Protein AF-S3C5D9-F1 (afdb_monomer_lite)

Structure (mmCIF, N/CA/C/O backbone):
data_AF-S3C5D9-F1
#
_entry.id   AF-S3C5D9-F1
#
loop_
_atom_site.group_PDB
_atom_site.id
_atom_site.type_symbol
_atom_site.label_atom_id
_atom_site.label_alt_id
_atom_site.label_comp_id
_atom_site.label_asym_id
_atom_site.label_entity_id
_atom_site.label_seq_id
_atom_site.pdbx_PDB_ins_code
_atom_site.Cartn_x
_atom_site.Cartn_y
_atom_site.Cartn_z
_atom_site.occupancy
_atom_site.B_iso_or_equiv
_atom_site.auth_seq_id
_atom_site.auth_comp_id
_atom_site.auth_asym_id
_atom_site.auth_atom_id
_atom_site.pdbx_PDB_model_num
ATOM 1 N N . MET A 1 1 ? -3.185 76.788 -47.239 1.00 41.72 1 MET A N 1
ATOM 2 C CA . MET A 1 1 ? -4.385 75.960 -47.466 1.00 41.72 1 MET A CA 1
ATOM 3 C C . MET A 1 1 ? -4.204 74.648 -46.713 1.00 41.72 1 MET A C 1
ATOM 5 O O . MET A 1 1 ? -3.206 73.985 -46.943 1.00 41.72 1 MET A O 1
ATOM 9 N N . SER A 1 2 ? -5.136 74.390 -45.791 1.00 41.38 2 SER A N 1
ATOM 10 C CA . SER A 1 2 ? -5.616 73.107 -45.239 1.00 41.38 2 SER A CA 1
ATOM 11 C C . SER A 1 2 ? -4.658 72.068 -44.625 1.00 41.38 2 SER A C 1
ATOM 13 O O . SER A 1 2 ? -4.027 71.279 -45.313 1.00 41.38 2 SER A O 1
ATOM 15 N N . GLU A 1 3 ? -4.630 72.089 -43.289 1.00 39.53 3 GLU A N 1
ATOM 16 C CA . GLU A 1 3 ? -5.028 71.038 -42.323 1.00 39.53 3 GLU A CA 1
ATOM 17 C C . GLU A 1 3 ? -5.082 69.544 -42.728 1.00 39.53 3 GLU A C 1
ATOM 19 O O . GLU A 1 3 ? -5.762 69.183 -43.687 1.00 39.53 3 GLU A O 1
ATOM 24 N N . SER A 1 4 ? -4.467 68.682 -41.896 1.00 43.12 4 SER A N 1
ATOM 25 C CA . SER A 1 4 ? -4.932 67.354 -41.393 1.00 43.12 4 SER A CA 1
ATOM 26 C C . SER A 1 4 ? -3.749 66.689 -40.647 1.00 43.12 4 SER A C 1
ATOM 28 O O . SER A 1 4 ? -2.695 66.529 -41.249 1.00 43.12 4 SER A O 1
ATOM 30 N N . ALA A 1 5 ? -3.693 66.480 -39.323 1.00 43.59 5 ALA A N 1
ATOM 31 C CA . ALA A 1 5 ? -4.531 65.767 -38.340 1.00 43.59 5 ALA A CA 1
ATOM 32 C C . ALA A 1 5 ? -4.091 64.301 -38.085 1.00 43.59 5 ALA A C 1
ATOM 34 O O . ALA A 1 5 ? -4.042 63.504 -39.013 1.00 43.59 5 ALA A O 1
ATOM 35 N N . ALA A 1 6 ? -3.886 63.994 -36.786 1.00 45.84 6 ALA A N 1
ATOM 36 C CA . ALA A 1 6 ? -3.817 62.681 -36.107 1.00 45.84 6 ALA A CA 1
ATOM 37 C C . ALA A 1 6 ? -2.672 61.721 -36.508 1.00 45.84 6 ALA A C 1
ATOM 39 O O . ALA A 1 6 ? -2.279 61.640 -37.656 1.00 45.84 6 ALA A O 1
ATOM 40 N N . GLY A 1 7 ? -2.062 60.905 -35.651 1.00 30.77 7 GLY A N 1
ATOM 41 C CA . GLY A 1 7 ? -2.293 60.456 -34.278 1.00 30.77 7 GLY A CA 1
ATOM 42 C C . GLY A 1 7 ? -1.373 59.229 -34.095 1.00 30.77 7 GLY A C 1
ATOM 43 O O . GLY A 1 7 ? -1.225 58.432 -35.009 1.00 30.77 7 GLY A O 1
ATOM 44 N N . SER A 1 8 ? -0.595 59.159 -33.017 1.00 36.56 8 SER A N 1
ATOM 45 C CA . SER A 1 8 ? -0.829 58.234 -31.897 1.00 36.56 8 SER A CA 1
ATOM 46 C C . SER A 1 8 ? -0.178 56.841 -32.019 1.00 36.56 8 SER A C 1
ATOM 48 O O . SER A 1 8 ? -0.504 56.050 -32.891 1.00 36.56 8 SER A O 1
ATOM 50 N N . THR A 1 9 ? 0.617 56.535 -30.985 1.00 37.47 9 THR A N 1
ATOM 51 C CA . THR A 1 9 ? 0.796 55.210 -30.360 1.00 37.47 9 THR A CA 1
ATOM 52 C C . THR A 1 9 ? 1.701 54.177 -31.034 1.00 37.47 9 THR A C 1
ATOM 54 O O . THR A 1 9 ? 1.520 53.792 -32.180 1.00 37.47 9 THR A O 1
ATOM 57 N N . GLY A 1 10 ? 2.606 53.599 -30.233 1.00 39.44 10 GLY A N 1
ATOM 58 C CA . GLY A 1 10 ? 3.139 52.268 -30.529 1.00 39.44 10 GLY A CA 1
ATOM 59 C C . GLY A 1 10 ? 4.477 51.939 -29.889 1.00 39.44 10 GLY A C 1
ATOM 60 O O . GLY A 1 10 ? 5.480 51.830 -30.580 1.00 39.44 10 GLY A O 1
ATOM 61 N N . SER A 1 11 ? 4.484 51.765 -28.570 1.00 44.03 11 SER A N 1
ATOM 62 C CA . SER A 1 11 ? 5.636 51.313 -27.786 1.00 44.03 11 SER A CA 1
ATOM 63 C C . SER A 1 11 ? 6.253 50.002 -28.309 1.00 44.03 11 SER A C 1
ATOM 65 O O . SER A 1 11 ? 5.549 49.079 -28.726 1.00 44.03 11 SER A O 1
ATOM 67 N N . LYS A 1 12 ? 7.590 49.948 -28.230 1.00 45.62 12 LYS A N 1
ATOM 68 C CA . LYS A 1 12 ? 8.491 48.808 -28.460 1.00 45.62 12 LYS A CA 1
ATOM 69 C C . LYS A 1 12 ? 7.882 47.462 -28.051 1.00 45.62 12 LYS A C 1
ATOM 71 O O . LYS A 1 12 ? 7.562 47.247 -26.886 1.00 45.62 12 LYS A O 1
ATOM 76 N N . ARG A 1 13 ? 7.880 46.502 -28.979 1.00 48.72 13 ARG A N 1
ATOM 77 C CA . ARG A 1 13 ? 7.831 45.069 -28.658 1.00 48.72 13 ARG A CA 1
ATOM 78 C C . ARG A 1 13 ? 9.049 44.370 -29.248 1.00 48.72 13 ARG A C 1
ATOM 80 O O . ARG A 1 13 ? 9.101 44.054 -30.429 1.00 48.72 13 ARG A O 1
ATOM 87 N N . THR A 1 14 ? 10.033 44.148 -28.385 1.00 45.72 14 THR A N 1
ATOM 88 C CA . THR A 1 14 ? 11.105 43.169 -28.556 1.00 45.72 14 THR A CA 1
ATOM 89 C C . THR A 1 14 ? 10.507 41.774 -28.389 1.00 45.72 14 THR A C 1
ATOM 91 O O . THR A 1 14 ? 10.255 41.332 -27.270 1.00 45.72 14 THR A O 1
ATOM 94 N N . GLY A 1 15 ? 10.233 41.101 -29.502 1.00 40.34 15 GLY A N 1
ATOM 95 C CA . GLY A 1 15 ? 9.912 39.678 -29.528 1.00 40.34 15 GLY A CA 1
ATOM 96 C C . GLY A 1 15 ? 11.147 38.900 -29.953 1.00 40.34 15 GLY A C 1
ATOM 97 O O . GLY A 1 15 ? 11.394 38.738 -31.142 1.00 40.34 15 GLY A O 1
ATOM 98 N N . THR A 1 16 ? 11.941 38.467 -28.980 1.00 41.00 16 THR A N 1
ATOM 99 C CA . THR A 1 16 ? 13.057 37.542 -29.179 1.00 41.00 16 THR A CA 1
ATOM 100 C C . THR A 1 16 ? 12.531 36.234 -29.763 1.00 41.00 16 THR A C 1
ATOM 102 O O . THR A 1 16 ? 11.788 35.502 -29.110 1.00 41.00 16 THR A O 1
ATOM 105 N N . SER A 1 17 ? 12.940 35.928 -30.993 1.00 49.22 17 SER A N 1
ATOM 106 C CA . SER A 1 17 ? 12.940 34.568 -31.523 1.00 49.22 17 SER A CA 1
ATOM 107 C C . SER A 1 17 ? 13.720 33.664 -30.576 1.00 49.22 17 SER A C 1
ATOM 109 O O . SER A 1 17 ? 14.857 33.987 -30.244 1.00 49.22 17 SER A O 1
ATOM 111 N N . THR A 1 18 ? 13.127 32.543 -30.164 1.00 45.75 18 THR A N 1
ATOM 112 C CA . THR A 1 18 ? 13.736 31.196 -30.131 1.00 45.75 18 THR A CA 1
ATOM 113 C C . THR A 1 18 ? 12.887 30.293 -29.241 1.00 45.75 18 THR A C 1
ATOM 115 O O . THR A 1 18 ? 12.944 30.370 -28.017 1.00 45.75 18 THR A O 1
ATOM 118 N N . LYS A 1 19 ? 12.145 29.373 -29.859 1.00 51.00 19 LYS A N 1
ATOM 119 C CA . LYS A 1 19 ? 11.916 28.050 -29.266 1.00 51.00 19 LYS A CA 1
ATOM 120 C C . LYS A 1 19 ? 11.652 27.017 -30.356 1.00 51.00 19 LYS A C 1
ATOM 122 O O . LYS A 1 19 ? 10.615 26.372 -30.418 1.00 51.00 19 LYS A O 1
ATOM 127 N N . GLY A 1 20 ? 12.648 26.851 -31.220 1.00 48.78 20 GLY A N 1
ATOM 128 C CA . GLY A 1 20 ? 12.958 25.508 -31.677 1.00 48.78 20 GLY A CA 1
ATOM 129 C C . GLY A 1 20 ? 13.677 24.823 -30.524 1.00 48.78 20 GLY A C 1
ATOM 130 O O . GLY A 1 20 ? 14.786 25.225 -30.187 1.00 48.78 20 GLY A O 1
ATOM 131 N N . ASN A 1 21 ? 13.050 23.836 -29.888 1.00 47.84 21 ASN A N 1
ATOM 132 C CA . ASN A 1 21 ? 13.839 22.813 -29.224 1.00 47.84 21 ASN A CA 1
ATOM 133 C C . ASN A 1 21 ? 13.192 21.439 -29.377 1.00 47.84 21 ASN A C 1
ATOM 135 O O . ASN A 1 21 ? 12.171 21.131 -28.769 1.00 47.84 21 ASN A O 1
ATOM 139 N N . ALA A 1 22 ? 13.842 20.668 -30.246 1.00 53.84 22 ALA A N 1
ATOM 140 C CA . ALA A 1 22 ? 14.078 19.242 -30.132 1.00 53.84 22 ALA A CA 1
ATOM 141 C C . ALA A 1 22 ? 12.862 18.351 -29.842 1.00 53.84 22 ALA A C 1
ATOM 143 O O . ALA A 1 22 ? 12.586 17.953 -28.714 1.00 53.84 22 ALA A O 1
ATOM 144 N N . ARG A 1 23 ? 12.259 17.878 -30.938 1.00 51.50 23 ARG A N 1
ATOM 145 C CA . ARG A 1 23 ? 11.859 16.470 -31.047 1.00 51.50 23 ARG A CA 1
ATOM 146 C C . ARG A 1 23 ? 13.091 15.610 -30.729 1.00 51.50 23 ARG A C 1
ATOM 148 O O . ARG A 1 23 ? 13.942 15.423 -31.591 1.00 51.50 23 ARG A O 1
ATOM 155 N N . GLY A 1 24 ? 13.214 15.163 -29.484 1.00 44.03 24 GLY A N 1
ATOM 156 C CA . GLY A 1 24 ? 14.293 14.296 -29.018 1.00 44.03 24 GLY A CA 1
ATOM 157 C C . GLY A 1 24 ? 13.712 13.073 -28.318 1.00 44.03 24 GLY A C 1
ATOM 158 O O . GLY A 1 24 ? 13.217 13.194 -27.207 1.00 44.03 24 GLY A O 1
ATOM 159 N N . ASN A 1 25 ? 13.752 11.925 -29.001 1.00 49.34 25 ASN A N 1
ATOM 160 C CA . ASN A 1 25 ? 13.511 10.566 -28.498 1.00 49.34 25 ASN A CA 1
ATOM 161 C C . ASN A 1 25 ? 12.375 10.386 -27.473 1.00 49.34 25 ASN A C 1
ATOM 163 O O . ASN A 1 25 ? 12.620 10.173 -26.289 1.00 49.34 25 ASN A O 1
ATOM 167 N N . ALA A 1 26 ? 11.135 10.303 -27.959 1.00 51.12 26 ALA A N 1
ATOM 168 C CA . ALA A 1 26 ? 10.033 9.657 -27.242 1.00 51.12 26 ALA A CA 1
ATOM 169 C C . ALA A 1 26 ? 10.187 8.120 -27.267 1.00 51.12 26 ALA A C 1
ATOM 171 O O . ALA A 1 26 ? 9.306 7.406 -27.732 1.00 51.12 26 ALA A O 1
ATOM 172 N N . ARG A 1 27 ? 11.343 7.605 -26.831 1.00 54.53 27 ARG A N 1
ATOM 173 C CA . ARG A 1 27 ? 11.468 6.196 -26.450 1.00 54.53 27 ARG A CA 1
ATOM 174 C C . ARG A 1 27 ? 10.963 6.100 -25.016 1.00 54.53 27 ARG A C 1
ATOM 176 O O . ARG A 1 27 ? 11.648 6.559 -24.109 1.00 54.53 27 ARG A O 1
ATOM 183 N N . GLU A 1 28 ? 9.716 5.655 -24.889 1.00 62.03 28 GLU A N 1
ATOM 184 C CA . GLU A 1 28 ? 9.128 4.952 -23.739 1.00 62.03 28 GLU A CA 1
ATOM 185 C C . GLU A 1 28 ? 9.770 5.282 -22.385 1.00 62.03 28 GLU A C 1
ATOM 187 O O . GLU A 1 28 ? 10.527 4.506 -21.807 1.00 62.03 28 GLU A O 1
ATOM 192 N N . LYS A 1 29 ? 9.481 6.476 -21.858 1.00 72.50 29 LYS A N 1
ATOM 193 C CA . LYS A 1 29 ? 9.665 6.715 -20.427 1.00 72.50 29 LYS A CA 1
ATOM 194 C C . LYS A 1 29 ? 8.452 6.102 -19.739 1.00 72.50 29 LYS A C 1
ATOM 196 O O . LYS A 1 29 ? 7.363 6.654 -19.875 1.00 72.50 29 LYS A O 1
ATOM 201 N N . GLY A 1 30 ? 8.657 4.986 -19.037 1.00 79.94 30 GLY A N 1
ATOM 202 C CA . GLY A 1 30 ? 7.652 4.403 -18.146 1.00 79.94 30 GLY A CA 1
ATOM 203 C C . GLY A 1 30 ? 7.104 5.433 -17.144 1.00 79.94 30 GLY A C 1
ATOM 204 O O . GLY A 1 30 ? 7.641 6.548 -17.031 1.00 79.94 30 GLY A O 1
ATOM 205 N N . PRO A 1 31 ? 6.033 5.102 -16.406 1.00 92.75 31 PRO A N 1
ATOM 206 C CA . PRO A 1 31 ? 5.331 6.058 -15.560 1.00 92.75 31 PRO A CA 1
ATOM 207 C C . PRO A 1 31 ? 6.265 6.707 -14.534 1.00 92.75 31 PRO A C 1
ATOM 209 O O . PRO A 1 31 ? 7.181 6.093 -13.977 1.00 92.75 31 PRO A O 1
ATOM 212 N N . GLY A 1 32 ? 6.008 7.982 -14.248 1.00 94.44 32 GLY A N 1
ATOM 213 C CA . GLY A 1 32 ? 6.684 8.669 -13.152 1.00 94.44 32 GLY A CA 1
ATOM 214 C C . GLY A 1 32 ? 6.241 8.112 -11.796 1.00 94.44 32 GLY A C 1
ATOM 215 O O . GLY A 1 32 ? 5.094 7.700 -11.640 1.00 94.44 32 GLY A O 1
ATOM 216 N N . THR A 1 33 ? 7.103 8.184 -10.777 1.00 95.38 33 THR A N 1
ATOM 217 C CA . THR A 1 33 ? 6.807 7.676 -9.422 1.00 95.38 33 THR A CA 1
ATOM 218 C C . THR A 1 33 ? 5.469 8.182 -8.877 1.00 95.38 33 THR A C 1
ATOM 220 O O . THR A 1 33 ? 4.693 7.413 -8.328 1.00 95.38 33 THR A O 1
ATOM 223 N N . ALA A 1 34 ? 5.148 9.466 -9.069 1.00 95.69 34 ALA A N 1
ATOM 224 C CA . ALA A 1 34 ? 3.887 10.043 -8.597 1.00 95.69 34 ALA A CA 1
ATOM 225 C C . ALA A 1 34 ? 2.640 9.429 -9.262 1.00 95.69 34 ALA A C 1
ATOM 227 O O . ALA A 1 34 ? 1.582 9.372 -8.640 1.00 95.69 34 ALA A O 1
ATOM 228 N N . GLN A 1 35 ? 2.754 8.990 -10.518 1.00 95.69 35 GLN A N 1
ATOM 229 C CA . GLN A 1 35 ? 1.682 8.274 -11.205 1.00 95.69 35 GLN A CA 1
ATOM 230 C C . GLN A 1 35 ? 1.509 6.883 -10.593 1.00 95.69 35 GLN A C 1
ATOM 232 O O . GLN A 1 35 ? 0.401 6.548 -10.198 1.00 95.69 35 GLN A O 1
ATOM 237 N N . VAL A 1 36 ? 2.607 6.149 -10.401 1.00 97.00 36 VAL A N 1
ATOM 238 C CA . VAL A 1 36 ? 2.596 4.812 -9.783 1.00 97.00 36 VAL A CA 1
ATOM 239 C C . VAL A 1 36 ? 2.010 4.840 -8.373 1.00 97.00 36 VAL A C 1
ATOM 241 O O . VAL A 1 36 ? 1.180 4.005 -8.039 1.00 97.00 36 VAL A O 1
ATOM 244 N N . LEU A 1 37 ? 2.369 5.836 -7.557 1.00 97.19 37 LEU A N 1
ATOM 245 C CA . LEU A 1 37 ? 1.821 5.992 -6.204 1.00 97.19 37 LEU A CA 1
ATOM 246 C C . LEU A 1 37 ? 0.301 6.201 -6.195 1.00 97.19 37 LEU A C 1
ATOM 248 O O . LEU A 1 37 ? -0.376 5.685 -5.308 1.00 97.19 37 LEU A O 1
ATOM 252 N N . ARG A 1 38 ? -0.240 6.965 -7.155 1.00 96.06 38 ARG A N 1
ATOM 253 C CA . ARG A 1 38 ? -1.694 7.141 -7.290 1.00 96.06 38 ARG A CA 1
ATOM 254 C C . ARG A 1 38 ? -2.364 5.857 -7.758 1.00 96.06 38 ARG A C 1
ATOM 256 O O . ARG A 1 38 ? -3.291 5.410 -7.097 1.00 96.06 38 ARG A O 1
ATOM 263 N N . SER A 1 39 ? -1.856 5.247 -8.826 1.00 95.56 39 SER A N 1
ATOM 264 C CA . SER A 1 39 ? -2.429 4.019 -9.380 1.00 95.56 39 SER A CA 1
ATOM 265 C C . SER A 1 39 ? -2.402 2.866 -8.374 1.00 95.56 39 SER A C 1
ATOM 267 O O . SER A 1 39 ? -3.375 2.135 -8.268 1.00 95.56 39 SER A O 1
ATOM 269 N N . ALA A 1 40 ? -1.345 2.741 -7.566 1.00 96.19 40 ALA A N 1
ATOM 270 C CA . ALA A 1 40 ? -1.277 1.736 -6.505 1.00 96.19 40 ALA A CA 1
ATOM 271 C C . ALA A 1 40 ? -2.348 1.945 -5.420 1.00 96.19 40 ALA A C 1
ATOM 273 O O . ALA A 1 40 ? -2.943 0.976 -4.953 1.00 96.19 40 ALA A O 1
ATOM 274 N N . ARG A 1 41 ? -2.622 3.200 -5.031 1.00 97.31 41 ARG A N 1
ATOM 275 C CA . ARG A 1 41 ? -3.710 3.520 -4.092 1.00 97.31 41 ARG A CA 1
ATOM 276 C C . ARG A 1 41 ? -5.068 3.155 -4.679 1.00 97.31 41 ARG A C 1
ATOM 278 O O . ARG A 1 41 ? -5.813 2.429 -4.041 1.00 97.31 41 ARG A O 1
ATOM 285 N N . GLU A 1 42 ? -5.353 3.610 -5.894 1.00 97.00 42 GLU A N 1
ATOM 286 C CA . GLU A 1 42 ? -6.618 3.315 -6.579 1.00 97.00 42 GLU A CA 1
ATOM 287 C C . GLU A 1 42 ? -6.826 1.798 -6.723 1.00 97.00 42 GLU A C 1
ATOM 289 O O . GLU A 1 42 ? -7.878 1.278 -6.361 1.00 97.00 42 GLU A O 1
ATOM 294 N N . ALA A 1 43 ? -5.788 1.069 -7.141 1.00 96.56 43 ALA A N 1
ATOM 295 C CA . ALA A 1 43 ? -5.853 -0.375 -7.326 1.00 96.56 43 ALA A CA 1
ATOM 296 C C . ALA A 1 43 ? -6.102 -1.140 -6.016 1.00 96.56 43 ALA A C 1
ATOM 298 O O . ALA A 1 43 ? -6.894 -2.081 -6.004 1.00 96.56 43 ALA A O 1
ATOM 299 N N . ILE A 1 44 ? -5.457 -0.774 -4.898 1.00 97.00 44 ILE A N 1
ATOM 300 C CA . ILE A 1 44 ? -5.701 -1.488 -3.633 1.00 97.00 44 ILE A CA 1
ATOM 301 C C . ILE A 1 44 ? -7.081 -1.170 -3.051 1.00 97.00 44 ILE A C 1
ATOM 303 O O . ILE A 1 44 ? -7.711 -2.057 -2.471 1.00 97.00 44 ILE A O 1
ATOM 307 N N . GLU A 1 45 ? -7.571 0.059 -3.227 1.00 97.62 45 GLU A N 1
ATOM 308 C CA . GLU A 1 45 ? -8.931 0.434 -2.833 1.00 97.62 45 GLU A CA 1
ATOM 309 C C . GLU A 1 45 ? -9.965 -0.359 -3.636 1.00 97.62 45 GLU A C 1
ATOM 311 O O . GLU A 1 45 ? -10.902 -0.905 -3.056 1.00 97.62 45 GLU A O 1
ATOM 316 N N . GLU A 1 46 ? -9.754 -0.510 -4.945 1.00 97.00 46 GLU A N 1
ATOM 317 C CA . GLU A 1 46 ? -10.611 -1.316 -5.817 1.00 97.00 46 GLU A CA 1
ATOM 318 C C . GLU A 1 46 ? -10.592 -2.805 -5.434 1.00 97.00 46 GLU A C 1
ATOM 320 O O . GLU A 1 46 ? -11.646 -3.432 -5.321 1.00 97.00 46 GLU A O 1
ATOM 325 N N . LEU A 1 47 ? -9.410 -3.373 -5.170 1.00 95.62 47 LEU A N 1
ATOM 326 C CA . LEU A 1 47 ? -9.261 -4.790 -4.823 1.00 95.62 47 LEU A CA 1
ATOM 327 C C . LEU A 1 47 ? -9.836 -5.151 -3.453 1.00 95.62 47 LEU A C 1
ATOM 329 O O . LEU A 1 47 ? -10.317 -6.269 -3.255 1.00 95.62 47 LEU A O 1
ATOM 333 N N . THR A 1 48 ? -9.724 -4.248 -2.481 1.00 94.94 48 THR A N 1
ATOM 334 C CA . THR A 1 48 ? -10.104 -4.532 -1.090 1.00 94.94 48 THR A CA 1
ATOM 335 C C . THR A 1 48 ? -11.463 -3.954 -0.706 1.00 94.94 48 THR A C 1
ATOM 337 O O . THR A 1 48 ? -12.069 -4.432 0.253 1.00 94.94 48 THR A O 1
ATOM 340 N N . GLY A 1 49 ? -11.952 -2.941 -1.427 1.00 96.88 49 GLY A N 1
ATOM 341 C CA . GLY A 1 49 ? -13.122 -2.148 -1.044 1.00 96.88 49 GLY A CA 1
ATOM 342 C C . GLY A 1 49 ? -12.892 -1.286 0.203 1.00 96.88 49 GLY A C 1
ATOM 343 O O . GLY A 1 49 ? -13.855 -0.848 0.836 1.00 96.88 49 GLY A O 1
ATOM 344 N N . LEU A 1 50 ? -11.633 -1.087 0.598 1.00 96.81 50 LEU A N 1
ATOM 345 C CA . LEU A 1 50 ? -11.219 -0.366 1.799 1.00 96.81 50 LEU A CA 1
ATOM 346 C C . LEU A 1 50 ? -10.413 0.873 1.418 1.00 96.81 50 LEU A C 1
ATOM 348 O O . LEU A 1 50 ? -9.841 0.935 0.342 1.00 96.81 50 LEU A O 1
ATOM 352 N N . GLU A 1 51 ? -10.337 1.848 2.317 1.00 96.62 51 GLU A N 1
ATOM 353 C CA . GLU A 1 51 ? -9.593 3.092 2.092 1.00 96.62 51 GLU A CA 1
ATOM 354 C C . GLU A 1 51 ? -8.077 2.875 2.185 1.00 96.62 51 GLU A C 1
ATOM 356 O O . GLU A 1 51 ? -7.579 2.361 3.196 1.00 96.62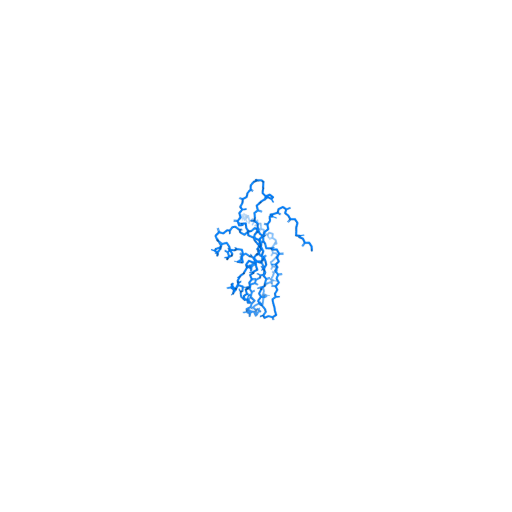 51 GLU A O 1
ATOM 361 N N . ALA A 1 52 ? -7.339 3.359 1.183 1.00 97.50 52 ALA A N 1
ATOM 362 C CA . ALA A 1 52 ? -5.895 3.480 1.248 1.00 97.50 52 ALA A CA 1
ATOM 363 C C . ALA A 1 52 ? -5.524 4.738 2.038 1.00 97.50 52 ALA A C 1
ATOM 365 O O . ALA A 1 52 ? -5.789 5.879 1.654 1.00 97.50 52 ALA A O 1
ATOM 366 N N . GLU A 1 53 ? -4.825 4.545 3.142 1.00 95.81 53 GLU A N 1
ATOM 367 C CA . GLU A 1 53 ? -4.435 5.625 4.029 1.00 95.81 53 GLU A CA 1
ATOM 368 C C . GLU A 1 53 ? -3.178 6.341 3.550 1.00 95.81 53 GLU A C 1
ATOM 370 O O . GLU A 1 53 ? -3.165 7.563 3.396 1.00 95.81 53 GLU A O 1
ATOM 375 N N . THR A 1 54 ? -2.104 5.590 3.313 1.00 95.31 54 THR A N 1
ATOM 376 C CA . THR A 1 54 ? -0.800 6.133 2.927 1.00 95.31 54 THR A CA 1
ATOM 377 C C . THR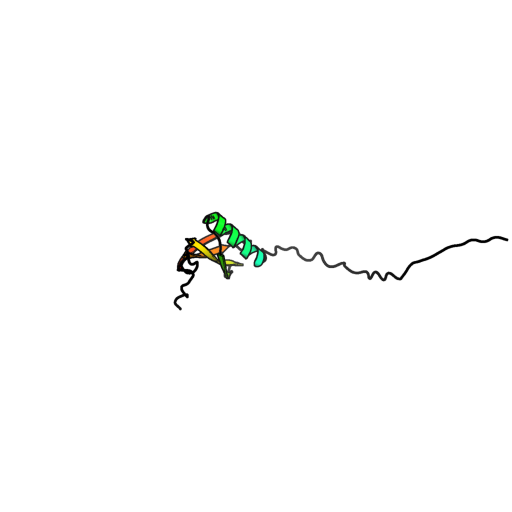 A 1 54 ? 0.016 5.119 2.143 1.00 95.31 54 THR A C 1
ATOM 379 O O . THR A 1 54 ? -0.220 3.921 2.241 1.00 95.31 54 THR A O 1
ATOM 382 N N . VAL A 1 55 ? 0.991 5.597 1.372 1.00 96.94 55 VAL A N 1
ATOM 383 C CA . VAL A 1 55 ? 2.032 4.737 0.802 1.00 96.94 55 VAL A CA 1
ATOM 384 C C . VAL A 1 55 ? 3.264 4.890 1.684 1.00 96.94 55 VAL A C 1
ATOM 386 O O . VAL A 1 55 ? 3.841 5.975 1.757 1.00 96.94 55 VAL A O 1
ATOM 389 N N . SER A 1 56 ? 3.634 3.826 2.392 1.00 95.38 56 SER A N 1
ATOM 390 C CA . SER A 1 56 ? 4.714 3.828 3.381 1.00 95.38 56 SER A CA 1
ATOM 391 C C . SER A 1 56 ? 6.091 3.562 2.764 1.00 95.38 56 SER A C 1
ATOM 393 O O . SER A 1 56 ? 7.099 3.992 3.323 1.00 95.38 56 SER A O 1
ATOM 395 N N . SER A 1 57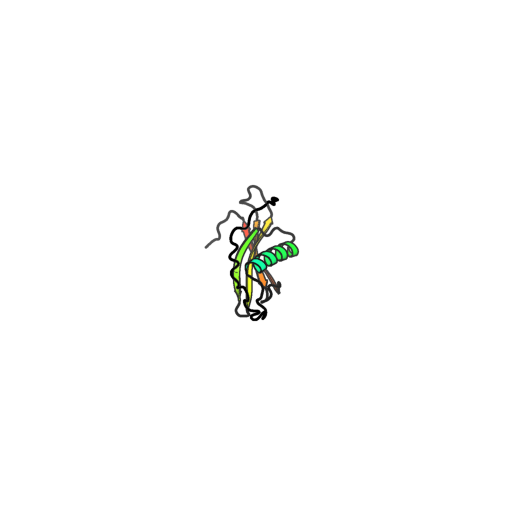 ? 6.162 2.922 1.591 1.00 96.62 57 SER A N 1
ATOM 396 C CA . SER A 1 57 ? 7.416 2.760 0.842 1.00 96.62 57 SER A CA 1
ATOM 397 C C . SER A 1 57 ? 7.200 2.622 -0.662 1.00 96.62 57 SER A C 1
ATOM 399 O O . SER A 1 57 ? 6.183 2.092 -1.104 1.00 96.62 57 SER A O 1
ATOM 401 N N . VAL A 1 58 ? 8.204 3.027 -1.442 1.00 97.25 58 VAL A N 1
ATOM 402 C CA . VAL A 1 58 ? 8.295 2.790 -2.888 1.00 97.25 58 VAL A CA 1
ATOM 403 C C . VAL A 1 58 ? 9.748 2.533 -3.277 1.00 97.25 58 VAL A C 1
ATOM 405 O O . VAL A 1 58 ? 10.646 3.257 -2.851 1.00 97.25 58 VAL A O 1
ATOM 408 N N . SER A 1 59 ? 9.977 1.507 -4.089 1.00 96.81 59 SER A N 1
ATOM 409 C CA . SER A 1 59 ? 11.293 1.146 -4.625 1.00 96.81 59 SER A CA 1
ATOM 410 C C . SER A 1 59 ? 11.157 0.513 -6.008 1.00 96.81 59 SER A C 1
ATOM 412 O O . SER A 1 59 ? 10.073 0.052 -6.366 1.00 96.81 59 SER A O 1
ATOM 414 N N . ARG A 1 60 ? 12.244 0.522 -6.784 1.00 95.31 60 ARG A N 1
ATOM 415 C CA . ARG A 1 60 ? 12.359 -0.261 -8.021 1.00 95.31 60 ARG A CA 1
ATOM 416 C C . ARG A 1 60 ? 12.962 -1.626 -7.696 1.00 95.31 60 ARG A C 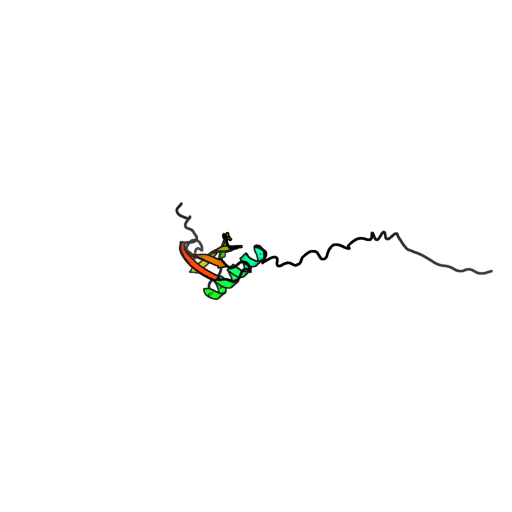1
ATOM 418 O O . ARG A 1 60 ? 13.824 -1.693 -6.819 1.00 95.31 60 ARG A O 1
ATOM 425 N N . ASP A 1 61 ? 12.521 -2.666 -8.390 1.00 93.62 61 ASP A N 1
ATOM 426 C CA . ASP A 1 61 ? 13.192 -3.969 -8.371 1.00 93.62 61 ASP A CA 1
ATOM 427 C C . ASP A 1 61 ? 14.321 -4.038 -9.423 1.00 93.62 61 ASP A C 1
ATOM 429 O O . ASP A 1 61 ? 14.626 -3.050 -10.100 1.00 93.62 61 ASP A O 1
ATOM 433 N N . GLU A 1 62 ? 14.977 -5.195 -9.520 1.00 91.31 62 GLU A N 1
ATOM 434 C CA . GLU A 1 62 ? 16.091 -5.433 -10.449 1.00 91.31 62 GLU A CA 1
ATOM 435 C C . GLU A 1 62 ? 15.643 -5.522 -11.919 1.00 91.31 62 GLU A C 1
ATOM 437 O O . GLU A 1 62 ? 16.420 -5.185 -12.813 1.00 91.31 62 GLU A O 1
ATOM 442 N N . ASP A 1 63 ? 14.388 -5.903 -12.163 1.00 90.00 63 ASP A N 1
ATOM 443 C CA . ASP A 1 63 ? 13.786 -6.051 -13.493 1.00 90.00 63 ASP A CA 1
ATOM 444 C C . ASP A 1 63 ? 13.183 -4.730 -14.011 1.00 90.00 63 ASP A C 1
ATOM 446 O O . ASP A 1 63 ? 12.691 -4.641 -15.138 1.00 90.00 63 ASP A O 1
ATOM 450 N N . GLY A 1 64 ? 13.248 -3.669 -13.201 1.00 91.19 64 GLY A N 1
ATOM 451 C CA . GLY A 1 64 ? 12.707 -2.353 -13.515 1.00 91.19 64 GLY A CA 1
ATOM 452 C C . GLY A 1 64 ? 11.237 -2.182 -13.137 1.00 91.19 64 GLY A C 1
ATOM 453 O O . GLY A 1 64 ? 10.681 -1.119 -13.412 1.00 91.19 64 GLY A O 1
ATOM 454 N N . GLY A 1 65 ? 10.618 -3.157 -12.478 1.00 95.44 65 GLY A N 1
ATOM 455 C CA . GLY A 1 65 ? 9.312 -3.043 -11.842 1.00 95.44 65 GLY A CA 1
ATOM 456 C C . GLY A 1 65 ? 9.342 -2.213 -10.560 1.00 95.44 65 GLY A C 1
ATOM 457 O O . GLY A 1 65 ? 10.333 -1.550 -10.225 1.00 95.44 65 GLY A O 1
ATOM 458 N N . TRP A 1 66 ? 8.222 -2.204 -9.846 1.00 97.56 66 TRP A N 1
ATOM 459 C CA . TRP A 1 66 ? 8.037 -1.463 -8.605 1.00 97.56 66 TRP A CA 1
ATOM 460 C C . TRP A 1 66 ? 7.597 -2.367 -7.469 1.00 97.56 66 TRP A C 1
ATOM 462 O O . TRP A 1 66 ? 6.717 -3.207 -7.624 1.00 97.56 66 TRP A O 1
ATOM 472 N N . ILE A 1 67 ? 8.125 -2.090 -6.282 1.00 98.00 67 ILE A N 1
ATOM 473 C CA . ILE A 1 67 ? 7.646 -2.669 -5.031 1.00 98.00 67 ILE A CA 1
ATOM 474 C C . ILE A 1 67 ? 7.211 -1.523 -4.125 1.00 98.00 67 ILE A C 1
ATOM 476 O O . ILE A 1 67 ? 8.001 -0.614 -3.834 1.00 98.00 67 ILE A O 1
ATOM 480 N N . LEU A 1 68 ? 5.955 -1.559 -3.681 1.00 97.88 68 LEU A N 1
ATOM 481 C CA . LEU A 1 68 ? 5.370 -0.553 -2.798 1.00 97.88 68 LEU A CA 1
ATOM 482 C C . LEU A 1 68 ? 4.734 -1.178 -1.571 1.00 97.88 68 LEU A C 1
ATOM 484 O O . LEU A 1 68 ? 4.304 -2.328 -1.599 1.00 97.88 68 LEU A O 1
ATOM 488 N N . ARG A 1 69 ? 4.622 -0.376 -0.511 1.00 98.12 69 ARG A N 1
ATOM 489 C CA . ARG A 1 69 ? 3.786 -0.700 0.644 1.00 98.12 69 ARG A CA 1
ATOM 490 C C . ARG A 1 69 ? 2.707 0.346 0.819 1.00 98.12 69 ARG A C 1
ATOM 492 O O . ARG A 1 69 ? 3.016 1.535 0.890 1.00 98.12 69 ARG A O 1
ATOM 499 N N . VAL A 1 70 ? 1.461 -0.101 0.882 1.00 98.12 70 VAL A N 1
ATOM 500 C CA . VAL A 1 70 ? 0.287 0.747 1.084 1.00 98.12 70 VAL A CA 1
ATOM 501 C C . VAL A 1 70 ? -0.387 0.342 2.385 1.00 98.12 70 VAL A C 1
ATOM 503 O O . VAL A 1 70 ? -0.657 -0.835 2.621 1.00 98.12 70 VAL A O 1
ATOM 506 N N . GLU A 1 71 ? -0.641 1.322 3.239 1.00 97.69 71 GLU A N 1
ATOM 507 C CA . GLU A 1 71 ? -1.403 1.138 4.467 1.00 97.69 71 GLU A CA 1
ATOM 508 C C . GLU A 1 71 ? -2.888 1.325 4.157 1.00 97.69 71 GLU A C 1
ATOM 510 O O . GLU A 1 71 ? -3.275 2.310 3.529 1.00 97.69 71 GLU A O 1
ATOM 515 N N . VAL A 1 72 ? -3.716 0.381 4.594 1.00 98.00 72 VAL A N 1
ATOM 516 C CA . VAL A 1 72 ? -5.156 0.325 4.315 1.00 98.00 72 VAL A CA 1
ATOM 517 C C . VAL A 1 72 ? -5.926 0.265 5.627 1.00 98.00 72 VAL A C 1
ATOM 519 O O . VAL A 1 72 ? -5.567 -0.493 6.532 1.00 98.00 72 VAL A O 1
ATOM 522 N N . VAL A 1 73 ? -7.011 1.030 5.740 1.00 97.31 73 VAL A N 1
ATOM 523 C CA . VAL A 1 73 ? -7.860 1.027 6.937 1.00 97.31 73 VAL A CA 1
ATOM 524 C C . VAL A 1 73 ? -8.851 -0.132 6.878 1.00 97.31 73 VAL A C 1
ATOM 526 O O . VAL A 1 73 ? -9.933 -0.027 6.309 1.00 97.31 73 VAL A O 1
ATOM 529 N N . GLU A 1 74 ? -8.505 -1.251 7.511 1.00 96.31 74 GLU A N 1
ATOM 530 C CA . GLU A 1 74 ? -9.358 -2.447 7.514 1.00 96.31 74 GLU A CA 1
ATOM 531 C C . GLU A 1 74 ? -10.517 -2.377 8.509 1.00 96.31 74 GLU A C 1
ATOM 533 O O . GLU A 1 74 ? -11.514 -3.079 8.355 1.00 96.31 74 GLU A O 1
ATOM 538 N N . LEU A 1 75 ? -10.377 -1.590 9.578 1.00 96.06 75 LEU A N 1
ATOM 539 C CA . LEU A 1 75 ? -11.456 -1.367 10.538 1.00 96.06 75 LEU A CA 1
ATOM 540 C C . LEU A 1 75 ? -11.294 -0.012 11.221 1.00 96.06 75 LEU A C 1
ATOM 542 O O . LEU A 1 75 ? -10.405 0.160 12.056 1.00 96.06 75 LEU A O 1
ATOM 546 N N . ARG A 1 76 ? -12.198 0.923 10.926 1.00 93.94 76 ARG A N 1
ATOM 547 C CA . ARG A 1 76 ? -12.287 2.206 11.635 1.00 93.94 76 ARG A CA 1
ATOM 548 C C . ARG A 1 76 ? -12.919 2.019 13.021 1.00 93.94 76 ARG A C 1
ATOM 550 O O . ARG A 1 76 ? -13.927 1.326 13.154 1.00 93.94 76 ARG A O 1
ATOM 557 N N . LYS A 1 77 ? -12.335 2.638 14.051 1.00 94.12 77 LYS A N 1
ATOM 558 C CA . LYS A 1 77 ? -12.827 2.655 15.444 1.00 94.12 77 LYS A CA 1
ATOM 559 C C . LYS A 1 77 ? -12.608 4.029 16.083 1.00 94.12 77 LYS A C 1
ATOM 561 O O . LYS A 1 77 ? -11.779 4.788 15.603 1.00 94.12 77 LYS A O 1
ATOM 566 N N . ILE A 1 78 ? -13.308 4.307 17.189 1.00 91.56 78 ILE A N 1
ATOM 567 C CA . ILE A 1 78 ? -13.174 5.547 17.972 1.00 91.56 78 ILE A CA 1
ATOM 568 C C . ILE A 1 78 ? -12.610 5.209 19.367 1.00 91.56 78 ILE A C 1
ATOM 570 O O . ILE A 1 78 ? -13.188 4.356 20.046 1.00 91.56 78 ILE A O 1
ATOM 574 N N . PRO A 1 79 ? -11.524 5.863 19.825 1.00 91.00 79 PRO A N 1
ATOM 575 C CA . PRO A 1 79 ? -10.743 6.869 19.096 1.00 91.00 79 PRO A CA 1
ATOM 576 C C . PRO A 1 79 ? -9.975 6.268 17.906 1.00 91.00 79 PRO A C 1
ATOM 578 O O . PRO A 1 79 ? -9.663 5.080 17.903 1.00 91.00 79 PRO A O 1
ATOM 581 N N . ASP A 1 80 ? -9.616 7.091 16.917 1.00 87.31 80 ASP A N 1
ATOM 582 C CA . ASP A 1 80 ? -8.943 6.628 15.690 1.00 87.31 80 ASP A CA 1
ATOM 583 C C . ASP A 1 80 ? -7.660 5.831 15.959 1.00 87.31 80 ASP A C 1
ATOM 585 O O . ASP A 1 80 ? -7.312 4.948 15.173 1.00 87.31 80 ASP A O 1
ATOM 589 N N . SER A 1 81 ? -6.989 6.086 17.088 1.00 89.81 81 SER A N 1
ATOM 590 C CA . SER A 1 81 ? -5.792 5.367 17.538 1.00 89.81 81 SER A CA 1
ATOM 591 C C . SER A 1 81 ? -5.999 3.862 17.738 1.00 89.81 81 SER A C 1
ATOM 593 O O . SER A 1 81 ? -5.020 3.122 17.694 1.00 89.81 81 SER A O 1
ATOM 595 N N . VAL A 1 82 ? -7.236 3.383 17.902 1.00 92.25 82 VAL A N 1
ATOM 596 C CA . VAL A 1 82 ? -7.547 1.943 17.987 1.00 92.25 82 VAL A CA 1
ATOM 597 C C . VAL A 1 82 ? -8.116 1.367 16.683 1.00 92.25 82 VAL A C 1
ATOM 599 O O . VAL A 1 82 ? -8.556 0.214 16.654 1.00 92.25 82 VAL A O 1
ATOM 602 N N . SER A 1 83 ? -8.116 2.144 15.594 1.00 94.75 83 SER A N 1
ATOM 603 C CA . SER A 1 83 ? -8.430 1.631 14.253 1.00 94.75 83 SER A CA 1
ATOM 604 C C . SER A 1 83 ? -7.391 0.599 13.814 1.00 94.75 83 SER A C 1
ATOM 606 O O . SER A 1 83 ? -6.219 0.697 14.174 1.00 94.75 83 SER A O 1
ATOM 608 N N . MET A 1 84 ? -7.812 -0.384 13.022 1.00 95.88 84 MET A N 1
ATOM 609 C CA . MET A 1 84 ? -6.926 -1.411 12.475 1.00 95.88 84 MET A CA 1
ATOM 610 C C . MET A 1 84 ? -6.434 -1.001 11.091 1.00 95.88 84 MET A C 1
ATOM 612 O O . MET A 1 84 ? -7.249 -0.756 10.198 1.00 95.88 84 MET A O 1
ATOM 616 N N . LEU A 1 85 ? -5.116 -1.008 10.920 1.00 96.75 85 LEU A N 1
ATOM 617 C CA . LEU A 1 85 ? -4.440 -0.872 9.637 1.00 96.75 85 LEU A CA 1
ATOM 618 C C . LEU A 1 85 ? -3.947 -2.235 9.148 1.00 96.75 85 LEU A C 1
ATOM 620 O O . LEU A 1 85 ? -3.570 -3.104 9.943 1.00 96.75 85 LEU A O 1
ATOM 624 N N . GLY A 1 86 ? -3.945 -2.415 7.834 1.00 96.94 86 GLY A N 1
ATOM 625 C CA . GLY A 1 86 ? -3.244 -3.487 7.141 1.00 96.94 86 GLY A CA 1
ATOM 626 C C . GLY A 1 86 ? -2.145 -2.898 6.265 1.00 96.94 86 GLY A C 1
ATOM 627 O O . GLY A 1 86 ? -2.410 -1.964 5.516 1.00 96.94 86 GLY A O 1
ATOM 628 N N . SER A 1 87 ? -0.939 -3.460 6.337 1.00 97.50 87 SER A N 1
ATOM 629 C CA . SER A 1 87 ? 0.162 -3.091 5.440 1.00 97.50 87 SER A CA 1
ATOM 630 C C . SER A 1 87 ? 0.194 -4.079 4.283 1.00 97.50 87 SER A C 1
ATOM 632 O O . SER A 1 87 ? 0.333 -5.289 4.501 1.00 97.50 87 SER A O 1
ATOM 634 N N . TYR A 1 88 ? 0.025 -3.578 3.066 1.00 98.12 88 TYR A N 1
ATOM 635 C CA . TYR A 1 88 ? -0.037 -4.367 1.843 1.00 98.12 88 TYR A CA 1
ATOM 636 C C . TYR A 1 88 ? 1.192 -4.098 0.997 1.00 98.12 88 TYR A C 1
ATOM 638 O O . TYR A 1 88 ? 1.484 -2.951 0.683 1.00 98.12 88 TYR A O 1
ATOM 646 N N . GLU A 1 89 ? 1.892 -5.155 0.610 1.00 98.31 89 GLU A N 1
ATOM 647 C CA . GLU A 1 89 ? 2.933 -5.069 -0.403 1.00 98.31 89 GLU A CA 1
ATOM 648 C C . GLU A 1 89 ? 2.312 -5.281 -1.776 1.00 98.31 89 GLU A C 1
ATOM 650 O O . GLU A 1 89 ? 1.515 -6.204 -1.961 1.00 98.31 89 GLU A O 1
ATOM 655 N N . MET A 1 90 ? 2.679 -4.422 -2.718 1.00 98.19 90 MET A N 1
ATOM 656 C CA . MET A 1 90 ? 2.241 -4.471 -4.105 1.00 98.19 90 MET A CA 1
ATOM 657 C C . MET A 1 90 ? 3.469 -4.529 -5.003 1.00 98.19 90 MET A C 1
ATOM 659 O O . MET A 1 90 ? 4.429 -3.784 -4.791 1.00 98.19 90 MET A O 1
ATOM 663 N N . THR A 1 91 ? 3.413 -5.397 -6.003 1.00 97.88 91 THR A N 1
ATOM 664 C CA . THR A 1 91 ? 4.419 -5.524 -7.054 1.00 97.88 91 THR A CA 1
ATOM 665 C C . THR A 1 91 ? 3.794 -5.052 -8.354 1.00 97.88 91 THR A C 1
ATOM 667 O O . THR A 1 91 ? 2.704 -5.504 -8.707 1.00 97.88 91 THR A O 1
ATOM 670 N N . LEU A 1 92 ? 4.454 -4.128 -9.043 1.00 97.19 92 LEU A N 1
ATOM 671 C CA . LEU A 1 92 ? 4.044 -3.662 -10.362 1.00 97.19 92 LEU A CA 1
ATOM 672 C C . LEU A 1 92 ? 5.166 -3.879 -11.365 1.00 97.19 92 LEU A C 1
ATOM 674 O O . LEU A 1 92 ? 6.335 -3.911 -10.990 1.00 97.19 92 LEU A O 1
ATOM 678 N N . ASP A 1 93 ? 4.816 -4.015 -12.633 1.00 95.44 93 ASP A N 1
ATOM 679 C CA . ASP A 1 93 ? 5.800 -4.082 -13.708 1.00 95.44 93 ASP A CA 1
ATOM 680 C C . ASP A 1 93 ? 6.415 -2.706 -14.034 1.00 95.44 93 ASP A C 1
ATOM 682 O O . ASP A 1 93 ? 6.167 -1.696 -13.365 1.00 95.44 93 ASP A O 1
ATOM 686 N N . ALA A 1 94 ? 7.264 -2.658 -15.062 1.00 94.06 94 ALA A N 1
ATOM 687 C CA . ALA A 1 94 ? 7.955 -1.438 -15.469 1.00 94.06 94 ALA A CA 1
ATOM 688 C C . ALA A 1 94 ? 6.999 -0.315 -15.916 1.00 94.06 94 ALA A C 1
ATOM 690 O O . ALA A 1 94 ? 7.340 0.866 -15.749 1.00 94.06 94 ALA A O 1
ATOM 691 N N . ASP A 1 95 ? 5.817 -0.687 -16.415 1.00 92.44 95 ASP A N 1
ATOM 692 C CA . ASP A 1 95 ? 4.746 0.185 -16.899 1.00 92.44 95 ASP A CA 1
ATOM 693 C C . ASP A 1 95 ? 3.785 0.625 -15.785 1.00 92.44 95 ASP A C 1
ATOM 695 O O . ASP A 1 95 ? 2.955 1.516 -15.987 1.00 92.44 95 ASP A O 1
ATOM 699 N N . GLY A 1 96 ? 3.972 0.100 -14.571 1.00 93.25 96 GLY A N 1
ATOM 700 C CA . GLY A 1 96 ? 3.177 0.439 -13.398 1.00 93.25 96 GLY A CA 1
ATOM 701 C C . GLY A 1 96 ? 1.847 -0.305 -13.337 1.00 93.25 96 GLY A C 1
ATOM 702 O O . GLY A 1 96 ? 0.939 0.170 -12.655 1.00 93.25 96 GLY A O 1
ATOM 703 N N . GLU A 1 97 ? 1.724 -1.444 -14.020 1.00 94.12 97 GLU A N 1
ATOM 704 C CA . GLU A 1 97 ? 0.572 -2.334 -13.900 1.00 94.12 97 GLU A CA 1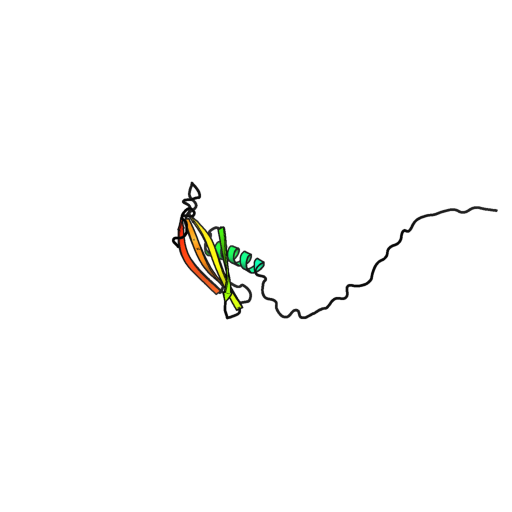
ATOM 705 C C . GLU A 1 97 ? 0.761 -3.312 -12.738 1.00 94.12 97 GLU A C 1
ATOM 707 O O . GLU A 1 97 ? 1.853 -3.826 -12.499 1.00 94.12 97 GLU A O 1
ATOM 712 N N . LEU A 1 98 ? -0.305 -3.556 -11.971 1.00 95.94 98 LEU A N 1
ATOM 713 C CA . LEU A 1 98 ? -0.257 -4.411 -10.786 1.00 95.94 98 LEU A CA 1
ATOM 714 C C . LEU A 1 98 ? -0.099 -5.882 -11.187 1.00 95.94 98 LEU A C 1
ATOM 716 O O . LEU A 1 98 ? -1.009 -6.472 -11.764 1.00 95.94 98 LEU A O 1
ATOM 720 N N . THR A 1 99 ? 1.019 -6.496 -10.806 1.00 96.31 99 THR A N 1
ATOM 721 C CA . THR A 1 99 ? 1.319 -7.908 -11.095 1.00 96.31 99 THR A CA 1
ATOM 722 C C . THR A 1 99 ? 1.136 -8.815 -9.881 1.00 96.31 99 THR A C 1
ATOM 724 O O . THR A 1 99 ? 0.949 -10.023 -10.027 1.00 96.31 99 THR A O 1
ATOM 727 N N . GLY A 1 100 ? 1.135 -8.254 -8.671 1.00 96.38 100 GLY A N 1
ATOM 728 C CA . GLY A 1 100 ? 0.873 -9.008 -7.452 1.00 96.38 100 GLY A CA 1
ATOM 729 C C . GLY A 1 100 ? 0.611 -8.121 -6.245 1.00 96.38 100 GLY A C 1
ATOM 730 O O . GLY A 1 100 ? 1.048 -6.974 -6.184 1.00 96.38 100 GLY A O 1
ATOM 731 N N . TYR A 1 101 ? -0.093 -8.663 -5.252 1.00 96.94 101 TYR A N 1
ATOM 732 C CA . TYR A 1 101 ? -0.255 -8.013 -3.956 1.00 96.94 101 TYR A CA 1
ATOM 733 C C . TYR A 1 101 ? -0.398 -9.040 -2.832 1.00 96.94 101 TYR A C 1
ATOM 735 O O . TYR A 1 101 ? -0.871 -10.160 -3.038 1.00 96.94 101 TYR A O 1
ATOM 743 N N . ARG A 1 102 ? 0.007 -8.659 -1.619 1.00 97.31 102 ARG A N 1
ATOM 744 C CA . ARG A 1 102 ? -0.194 -9.459 -0.403 1.00 97.31 102 ARG A CA 1
ATOM 745 C C . ARG A 1 102 ? -0.287 -8.574 0.831 1.00 97.31 102 ARG A C 1
ATOM 747 O O . ARG A 1 102 ? 0.413 -7.571 0.937 1.00 97.31 102 ARG A O 1
ATOM 754 N N . ARG A 1 103 ? -1.090 -8.980 1.817 1.00 97.56 103 ARG A N 1
ATOM 755 C CA . ARG A 1 103 ? -1.080 -8.351 3.144 1.00 97.56 103 ARG A CA 1
ATOM 756 C C . ARG A 1 103 ? 0.105 -8.871 3.950 1.00 97.56 103 ARG A C 1
ATOM 758 O O . ARG A 1 103 ? 0.168 -10.062 4.239 1.00 97.56 103 ARG A O 1
ATOM 765 N N . LEU A 1 104 ? 1.009 -7.981 4.345 1.00 97.25 104 LEU A N 1
ATOM 766 C CA . LEU A 1 104 ? 2.172 -8.317 5.167 1.00 97.25 104 LEU A CA 1
ATOM 767 C C . LEU A 1 104 ? 1.802 -8.473 6.641 1.00 97.25 104 LEU A C 1
ATOM 769 O O . LEU A 1 104 ? 2.250 -9.404 7.306 1.00 97.25 104 LEU A O 1
ATOM 773 N N . ARG A 1 105 ? 0.991 -7.551 7.166 1.00 95.38 105 ARG A N 1
ATOM 774 C CA . ARG A 1 105 ? 0.607 -7.528 8.583 1.00 95.38 105 ARG A CA 1
ATOM 775 C C . ARG A 1 105 ? -0.671 -6.737 8.813 1.00 95.38 105 ARG A C 1
ATOM 777 O O . ARG A 1 105 ? -1.105 -5.975 7.953 1.00 95.38 105 ARG A O 1
ATOM 784 N N . ARG A 1 106 ? -1.227 -6.895 10.014 1.00 96.00 106 ARG A N 1
ATOM 785 C CA . ARG A 1 106 ? -2.359 -6.127 10.533 1.00 96.00 106 ARG A CA 1
ATOM 786 C C . ARG A 1 106 ? -2.034 -5.639 11.942 1.00 96.00 106 ARG A C 1
ATOM 788 O O . ARG A 1 106 ? -1.565 -6.434 12.754 1.00 96.00 106 ARG A O 1
ATOM 795 N N . TYR A 1 107 ? -2.279 -4.367 12.235 1.00 94.81 107 TYR A N 1
ATOM 796 C CA . TYR A 1 107 ? -1.917 -3.748 13.514 1.00 94.81 107 TYR A CA 1
ATOM 797 C C . TYR A 1 107 ? -2.852 -2.582 13.876 1.00 94.81 107 TYR A C 1
ATOM 799 O O . TYR A 1 107 ? -3.629 -2.116 13.047 1.00 94.81 107 TYR A O 1
ATOM 807 N N . GLU A 1 108 ? -2.826 -2.137 15.133 1.00 94.25 108 GLU A N 1
ATOM 808 C CA . GLU A 1 108 ? -3.577 -0.956 15.588 1.00 94.25 108 GLU A CA 1
ATOM 809 C C . GLU A 1 108 ? -2.822 0.327 15.226 1.00 94.25 108 GLU A C 1
ATOM 811 O O . GLU A 1 108 ? -1.625 0.423 15.491 1.00 94.25 108 GLU A O 1
ATOM 816 N N . ARG A 1 109 ? -3.522 1.340 14.701 1.00 92.06 109 ARG A N 1
ATOM 817 C CA . ARG A 1 109 ? -2.961 2.637 14.281 1.00 92.06 109 ARG A CA 1
ATOM 818 C C . ARG A 1 109 ? -2.037 3.264 15.326 1.00 92.06 109 ARG A C 1
ATOM 820 O O . ARG A 1 109 ? -0.994 3.809 14.987 1.00 92.06 109 ARG A O 1
ATOM 827 N N . GLY A 1 110 ? -2.460 3.245 16.588 1.00 85.00 110 GLY A N 1
ATOM 828 C CA . GLY A 1 110 ? -1.769 3.891 17.699 1.00 85.00 110 GLY A CA 1
ATOM 829 C C . GLY A 1 110 ? -0.598 3.094 18.266 1.00 85.00 110 GLY A C 1
ATOM 830 O O . GLY A 1 110 ? 0.081 3.594 19.162 1.00 85.00 110 GLY A O 1
ATOM 831 N N . LYS A 1 111 ? -0.350 1.869 17.789 1.00 78.31 111 LYS A N 1
ATOM 832 C CA . LYS A 1 111 ? 0.819 1.099 18.210 1.00 78.31 111 LYS A CA 1
ATOM 833 C C . LYS A 1 111 ? 2.011 1.446 17.331 1.00 78.31 111 LYS A C 1
ATOM 835 O O . LYS A 1 111 ? 1.955 1.309 16.113 1.00 78.31 111 LYS A O 1
ATOM 840 N N . ALA A 1 112 ? 3.097 1.870 17.974 1.00 65.69 112 ALA A N 1
ATOM 841 C CA . ALA A 1 112 ? 4.395 1.956 17.323 1.00 65.69 112 ALA A CA 1
ATOM 842 C C . ALA A 1 112 ? 4.795 0.573 16.786 1.00 65.69 112 ALA A C 1
ATOM 844 O O . ALA A 1 112 ? 4.478 -0.447 17.408 1.00 65.69 112 ALA A O 1
ATOM 845 N N . ASP A 1 113 ? 5.486 0.548 15.645 1.00 59.91 113 ASP A N 1
ATOM 846 C CA . ASP A 1 113 ? 6.102 -0.681 15.146 1.00 59.91 113 ASP A CA 1
ATOM 847 C C . ASP A 1 113 ? 7.049 -1.225 16.230 1.00 59.91 113 ASP A C 1
ATOM 849 O O . ASP A 1 113 ? 7.872 -0.452 16.739 1.00 59.91 113 ASP A O 1
ATOM 853 N N . PRO A 1 114 ? 6.942 -2.504 16.635 1.00 57.06 114 PRO A N 1
ATOM 854 C CA . PRO A 1 114 ? 8.013 -3.121 17.395 1.00 57.06 114 PRO A CA 1
ATOM 855 C C . PRO A 1 114 ? 9.262 -3.099 16.507 1.00 57.06 114 PRO A C 1
ATOM 857 O O . PRO A 1 114 ? 9.225 -3.616 15.391 1.00 57.06 114 PRO A O 1
ATOM 860 N N . GLN A 1 115 ? 10.318 -2.432 16.979 1.00 45.56 115 GLN A N 1
ATOM 861 C CA . GLN A 1 115 ? 11.622 -2.431 16.312 1.00 45.56 115 GLN A CA 1
ATO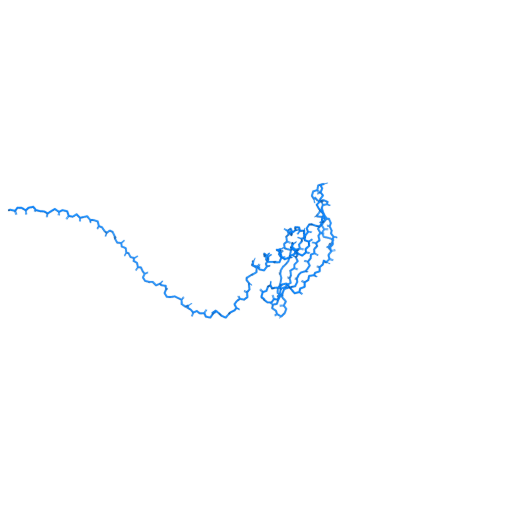M 862 C C . GLN A 1 115 ? 12.208 -3.837 16.202 1.00 45.56 115 GLN A C 1
ATOM 864 O O . GLN A 1 115 ? 11.977 -4.644 17.133 1.00 45.56 115 GLN A O 1
#

pLDDT: mean 81.49, std 22.12, range [30.77, 98.31]

Radius of gyration: 27.8 Å; chains: 1; bounding box: 29×85×67 Å

Sequence (115 aa):
MSESAAGSTGSKRTGTSTKGNARGNAREKGPGTAQVLRSAREAIEELTGLEAETVSSVSRDEDGGWILRVEVVELRKIPDSVSMLGSYEMTLDADGELTGYRRLRRYERGKADPQ

Foldseek 3Di:
DDDDDDDDDDDDDDDDDDDPDDPDDPPDDADDPVVLQVVVQVVVCVVPVWHFDDWPDWDADPQQKIKTWTKTFPAQDPPRQQTKIWIKIFIGGNNSHTPDMDTPDIDGNNDDPDD

Secondary structure (DSSP, 8-state):
-----------------------------PPPHHHHHHHHHHHHHHHHSSEEEEEEEEEE-TTS-EEEEEEEEEE--SSGGGPEEEEEEEEE-TT--EEEEEEEEEEETTSPPP-